Protein AF-A0A970EM07-F1 (afdb_monomer)

Radius of gyration: 40.4 Å; Cα contacts (8 Å, |Δi|>4): 11; chains: 1; bounding box: 69×32×127 Å

Structure (mmCIF, N/CA/C/O backbone):
data_AF-A0A970EM07-F1
#
_entry.id   AF-A0A970EM07-F1
#
loop_
_atom_site.group_PDB
_atom_site.id
_atom_site.type_symbol
_atom_site.label_atom_id
_atom_site.label_alt_id
_atom_site.label_comp_id
_atom_site.label_asym_id
_atom_site.label_entity_id
_atom_site.label_seq_id
_atom_site.pdbx_PDB_ins_code
_atom_site.Cartn_x
_atom_site.Cartn_y
_atom_site.Cartn_z
_atom_site.occupancy
_atom_site.B_iso_or_equiv
_atom_site.auth_seq_id
_atom_site.auth_comp_id
_atom_site.auth_asym_id
_atom_site.auth_atom_id
_atom_site.pdbx_PDB_model_num
ATOM 1 N N . MET A 1 1 ? 12.666 -2.700 -68.287 1.00 43.41 1 MET A N 1
ATOM 2 C CA . MET A 1 1 ? 13.066 -1.503 -67.515 1.00 43.41 1 MET A CA 1
ATOM 3 C C . MET A 1 1 ? 12.905 -1.788 -66.021 1.00 43.41 1 MET A C 1
ATOM 5 O O . MET A 1 1 ? 11.806 -2.100 -65.591 1.00 43.41 1 MET A O 1
ATOM 9 N N . ASN A 1 2 ? 14.013 -1.717 -65.275 1.00 44.91 2 ASN A N 1
ATOM 10 C CA . ASN A 1 2 ? 14.147 -1.540 -63.816 1.00 44.91 2 ASN A CA 1
ATOM 11 C C . ASN A 1 2 ? 13.583 -2.604 -62.848 1.00 44.91 2 ASN A C 1
ATOM 13 O O . ASN A 1 2 ? 12.521 -2.443 -62.251 1.00 44.91 2 ASN A O 1
ATOM 17 N N . ALA A 1 3 ? 14.3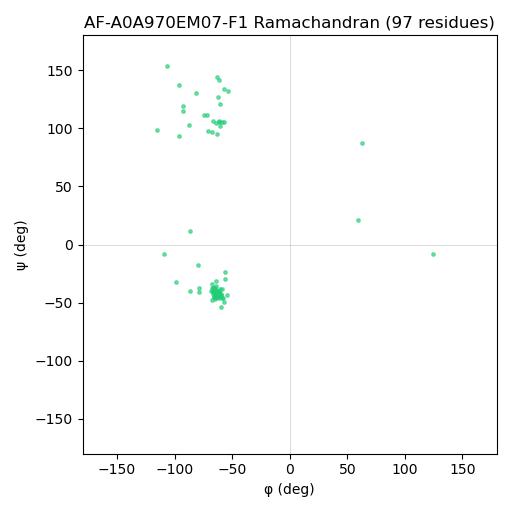99 -3.622 -62.551 1.00 54.88 3 ALA A N 1
ATOM 18 C CA . ALA A 1 3 ? 14.238 -4.447 -61.355 1.00 54.88 3 ALA A CA 1
ATOM 19 C C . ALA A 1 3 ? 14.704 -3.668 -60.107 1.00 54.88 3 ALA A C 1
ATOM 21 O O . ALA A 1 3 ? 15.895 -3.400 -59.930 1.00 54.88 3 ALA A O 1
ATOM 22 N N . LYS A 1 4 ? 13.767 -3.302 -59.221 1.00 60.72 4 LYS A N 1
ATOM 23 C CA . LYS A 1 4 ? 14.075 -2.744 -57.892 1.00 60.72 4 LYS A CA 1
ATOM 24 C C . LYS A 1 4 ? 14.912 -3.756 -57.101 1.00 60.72 4 LYS A C 1
ATOM 26 O O . LYS A 1 4 ? 14.387 -4.750 -56.600 1.00 60.72 4 LYS A O 1
ATOM 31 N N . ARG A 1 5 ? 16.215 -3.490 -56.957 1.00 60.38 5 ARG A N 1
ATOM 32 C CA . ARG A 1 5 ? 17.106 -4.219 -56.040 1.00 60.38 5 ARG A CA 1
ATOM 33 C C . ARG A 1 5 ? 16.545 -4.122 -54.620 1.00 60.38 5 ARG A C 1
ATOM 35 O O . ARG A 1 5 ? 16.656 -3.082 -53.972 1.00 60.38 5 ARG A O 1
ATOM 42 N N . ARG A 1 6 ? 15.956 -5.213 -54.124 1.00 62.09 6 ARG A N 1
ATOM 43 C CA . ARG A 1 6 ? 15.592 -5.359 -52.711 1.00 62.09 6 ARG A CA 1
ATOM 44 C C . ARG A 1 6 ? 16.889 -5.345 -51.899 1.00 62.09 6 ARG A C 1
ATOM 46 O O . ARG A 1 6 ? 17.650 -6.310 -51.926 1.00 62.09 6 ARG A O 1
ATOM 53 N N . ARG A 1 7 ? 17.183 -4.228 -51.225 1.00 61.22 7 ARG A N 1
ATOM 54 C CA . ARG A 1 7 ? 18.309 -4.137 -50.286 1.00 61.22 7 ARG A CA 1
ATOM 55 C C . ARG A 1 7 ? 18.055 -5.138 -49.163 1.00 61.22 7 ARG A C 1
ATOM 57 O O . ARG A 1 7 ? 17.184 -4.930 -48.326 1.00 61.22 7 ARG A O 1
ATOM 64 N N . ARG A 1 8 ? 18.802 -6.241 -49.167 1.00 60.94 8 ARG A N 1
ATOM 65 C CA . ARG A 1 8 ? 18.810 -7.219 -48.080 1.00 60.94 8 ARG A CA 1
ATOM 66 C C . ARG A 1 8 ? 19.450 -6.531 -46.874 1.00 60.94 8 ARG A C 1
ATOM 68 O O . ARG A 1 8 ? 20.671 -6.418 -46.811 1.00 60.94 8 ARG A O 1
ATOM 75 N N . PHE A 1 9 ? 18.627 -5.998 -45.972 1.00 61.59 9 PHE A N 1
ATOM 76 C CA . PHE A 1 9 ? 19.075 -5.470 -44.685 1.00 61.59 9 PHE A CA 1
ATOM 77 C C . PHE A 1 9 ? 19.735 -6.626 -43.927 1.00 61.59 9 PHE A C 1
ATOM 79 O O . PHE A 1 9 ? 19.059 -7.527 -43.440 1.00 61.59 9 PHE A O 1
ATOM 86 N N . ARG A 1 10 ? 21.069 -6.655 -43.903 1.00 74.69 10 ARG A N 1
ATOM 87 C CA . ARG A 1 10 ? 21.841 -7.546 -43.035 1.00 74.69 10 ARG A CA 1
ATOM 88 C C . ARG A 1 10 ? 22.185 -6.711 -41.805 1.00 74.69 10 ARG A C 1
ATOM 90 O O . ARG A 1 10 ? 23.134 -5.927 -41.889 1.00 74.69 10 ARG A O 1
ATOM 97 N N . PRO A 1 11 ? 21.382 -6.759 -40.724 1.00 71.81 11 PRO A N 1
ATOM 98 C CA . PRO A 1 11 ? 21.716 -6.014 -39.522 1.00 71.81 11 PRO A CA 1
ATOM 99 C C . PRO A 1 11 ? 23.100 -6.462 -39.060 1.00 71.81 11 PRO A C 1
ATOM 101 O O . PRO A 1 11 ? 23.417 -7.653 -39.060 1.00 71.81 11 PRO A O 1
ATOM 104 N N . LYS A 1 12 ? 23.953 -5.496 -38.725 1.00 83.31 12 LYS A N 1
ATOM 105 C CA . LYS A 1 12 ?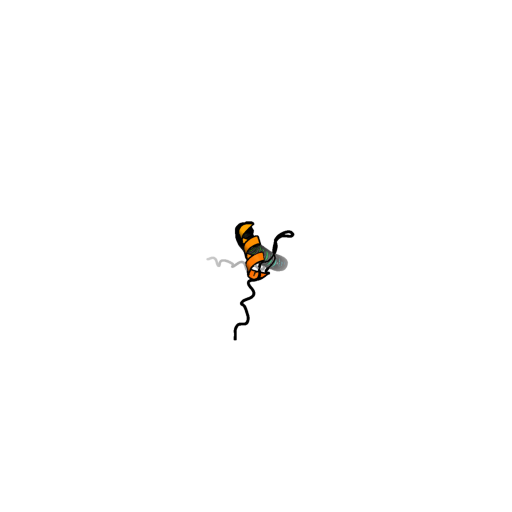 25.261 -5.803 -38.149 1.00 83.31 12 LYS A CA 1
A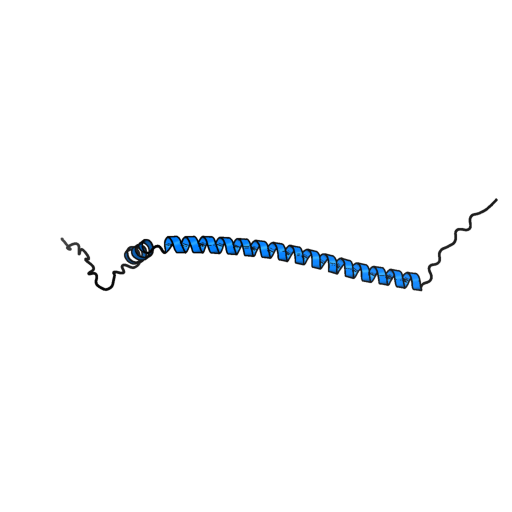TOM 106 C C . LYS A 1 12 ? 25.020 -6.553 -36.826 1.00 83.31 12 LYS A C 1
ATOM 108 O O . LYS A 1 12 ? 24.094 -6.176 -36.107 1.00 83.31 12 LYS A O 1
ATOM 113 N N . PRO A 1 13 ? 25.820 -7.574 -36.479 1.00 84.44 13 PRO A N 1
ATOM 114 C CA . PRO A 1 13 ? 25.559 -8.428 -35.314 1.00 84.44 13 PRO A CA 1
ATOM 115 C C . PRO A 1 13 ? 25.442 -7.642 -33.996 1.00 84.44 13 PRO A C 1
ATOM 117 O O . PRO A 1 13 ? 24.647 -8.007 -33.137 1.00 84.44 13 PRO A O 1
ATOM 120 N N . TRP A 1 14 ? 26.130 -6.502 -33.871 1.00 89.81 14 TRP A N 1
ATOM 121 C CA . TRP A 1 14 ? 26.011 -5.616 -32.708 1.00 89.81 14 TRP A CA 1
ATOM 122 C C . TRP A 1 14 ? 24.612 -5.003 -32.533 1.00 89.81 14 TRP A C 1
ATOM 124 O O . TRP A 1 14 ? 24.183 -4.797 -31.405 1.00 89.81 14 TRP A O 1
ATOM 134 N N . VAL A 1 15 ? 23.868 -4.757 -33.619 1.00 92.81 15 VAL A N 1
ATOM 135 C CA . VAL A 1 15 ? 22.496 -4.221 -33.547 1.00 92.81 15 VAL A CA 1
ATOM 136 C C . VAL A 1 15 ? 21.565 -5.250 -32.915 1.00 92.81 15 VAL A C 1
ATOM 138 O O . VAL A 1 15 ? 20.740 -4.902 -32.079 1.00 92.81 15 VAL A O 1
ATOM 141 N N . VAL A 1 16 ? 21.735 -6.528 -33.263 1.00 91.44 16 VAL A N 1
AT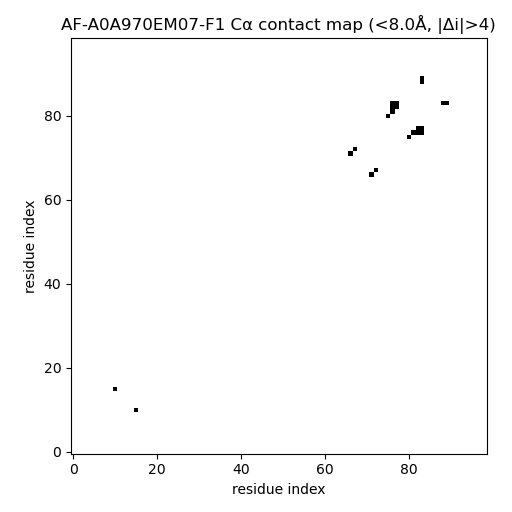OM 142 C CA . VAL A 1 16 ? 20.951 -7.623 -32.677 1.00 91.44 16 VAL A CA 1
ATOM 143 C C . VAL A 1 16 ? 21.236 -7.739 -31.179 1.00 91.44 16 VAL A C 1
ATOM 145 O O . VAL A 1 16 ? 20.301 -7.845 -30.393 1.00 91.44 16 VAL A O 1
ATOM 148 N N . 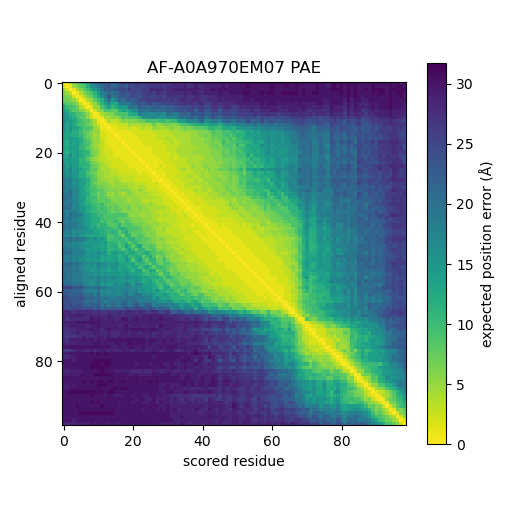ILE A 1 17 ? 22.507 -7.640 -30.775 1.00 93.50 17 ILE A N 1
ATOM 149 C CA . ILE A 1 17 ? 22.908 -7.672 -29.360 1.00 93.50 17 ILE A CA 1
ATOM 150 C C . ILE A 1 17 ? 22.281 -6.506 -28.582 1.00 93.50 17 ILE A C 1
ATOM 152 O O . ILE A 1 17 ? 21.706 -6.722 -27.517 1.00 93.50 17 ILE A O 1
ATOM 156 N N . VAL A 1 18 ? 22.326 -5.284 -29.123 1.00 95.31 18 VAL A N 1
ATOM 157 C CA . VAL A 1 18 ? 21.713 -4.105 -28.487 1.00 95.31 18 VAL A CA 1
ATOM 158 C C . VAL A 1 18 ? 20.193 -4.250 -28.384 1.00 95.31 18 VAL A C 1
ATOM 160 O O . VAL A 1 18 ? 19.626 -3.946 -27.337 1.00 95.31 18 VAL A O 1
ATOM 163 N N . CYS A 1 19 ? 19.525 -4.761 -29.422 1.00 94.88 19 CYS A N 1
ATOM 164 C CA . CYS A 1 19 ? 18.087 -5.024 -29.370 1.00 94.88 19 CYS A CA 1
ATOM 165 C C . CYS A 1 19 ? 17.731 -6.062 -28.298 1.00 94.88 19 CYS A C 1
ATOM 167 O O . CYS A 1 19 ? 16.780 -5.852 -27.549 1.00 94.88 19 CYS A O 1
ATOM 169 N N . LEU A 1 20 ? 18.498 -7.151 -28.185 1.00 94.94 20 LEU A N 1
ATOM 170 C CA . LEU A 1 20 ? 18.284 -8.163 -27.146 1.00 94.94 20 LEU A CA 1
ATOM 171 C C . LEU A 1 20 ? 18.486 -7.586 -25.741 1.00 94.94 20 LEU A C 1
ATOM 173 O O . LEU A 1 20 ? 17.672 -7.847 -24.857 1.00 94.94 20 LEU A O 1
ATOM 177 N N . LEU A 1 21 ? 19.513 -6.753 -25.547 1.00 96.12 21 LEU A N 1
ATOM 178 C CA . LEU A 1 21 ? 19.751 -6.069 -24.277 1.00 96.12 21 LEU A CA 1
ATOM 179 C C . LEU A 1 21 ? 18.593 -5.122 -23.923 1.00 96.12 21 LEU A C 1
ATOM 181 O O . LEU A 1 21 ? 18.106 -5.139 -22.795 1.00 96.12 21 LEU A O 1
ATOM 185 N N . ALA A 1 22 ? 18.110 -4.341 -24.891 1.00 95.94 22 ALA A N 1
ATOM 186 C CA . ALA A 1 22 ? 16.984 -3.430 -24.696 1.00 95.94 22 ALA A CA 1
ATOM 187 C C . ALA A 1 22 ? 15.690 -4.180 -24.341 1.00 95.94 22 ALA A C 1
ATOM 189 O O . ALA A 1 22 ? 14.973 -3.768 -23.431 1.00 95.94 22 ALA A O 1
ATOM 190 N N . ILE A 1 23 ? 15.419 -5.309 -25.004 1.00 96.19 23 ILE A N 1
ATOM 191 C CA . ILE A 1 23 ? 14.277 -6.178 -24.683 1.00 96.19 23 ILE A CA 1
ATOM 192 C C . ILE A 1 23 ? 14.419 -6.740 -23.266 1.00 96.19 23 ILE A C 1
ATOM 194 O O . ILE A 1 23 ? 13.465 -6.704 -22.492 1.00 96.19 23 ILE A O 1
ATOM 198 N N . TRP A 1 24 ? 15.609 -7.217 -22.895 1.00 95.44 24 TRP A N 1
ATOM 199 C CA . TRP A 1 24 ? 15.858 -7.776 -21.568 1.00 95.44 24 TRP A CA 1
ATOM 200 C C . TRP A 1 24 ? 15.664 -6.744 -20.445 1.00 95.44 24 TRP A C 1
ATOM 202 O O . TRP A 1 24 ? 15.016 -7.040 -19.436 1.00 95.44 24 TRP A O 1
ATOM 212 N N . ILE A 1 25 ? 16.155 -5.516 -20.639 1.00 95.56 25 ILE A N 1
ATOM 213 C CA . ILE A 1 25 ? 15.940 -4.399 -19.707 1.00 95.56 25 ILE A CA 1
ATOM 214 C C . ILE A 1 25 ? 14.455 -4.020 -19.661 1.00 95.56 25 ILE A C 1
ATOM 216 O O . ILE A 1 25 ? 13.896 -3.869 -18.575 1.00 95.56 25 ILE A O 1
ATOM 220 N N . GLY A 1 26 ? 13.796 -3.921 -20.819 1.00 95.38 26 GLY A N 1
ATOM 221 C CA . GLY A 1 26 ? 12.376 -3.584 -20.918 1.00 95.38 26 GLY A CA 1
ATOM 222 C C . GLY A 1 26 ? 11.475 -4.578 -20.184 1.00 95.38 26 GLY A C 1
ATOM 223 O O . GLY A 1 26 ? 10.591 -4.165 -19.436 1.00 95.38 26 GLY A O 1
ATOM 224 N N . LEU A 1 27 ? 11.736 -5.882 -20.318 1.00 94.38 27 LEU A N 1
ATOM 225 C CA . LEU A 1 27 ? 10.992 -6.929 -19.608 1.00 94.38 27 LEU A CA 1
ATOM 226 C C . LEU A 1 27 ? 11.199 -6.855 -18.090 1.00 94.38 27 LEU A C 1
ATOM 228 O O . LEU A 1 27 ? 10.236 -6.980 -17.331 1.00 94.38 27 LEU A O 1
ATOM 232 N N . ASN A 1 28 ? 12.431 -6.607 -17.635 1.00 93.44 28 ASN A N 1
ATOM 233 C CA . ASN A 1 28 ? 12.709 -6.401 -16.211 1.00 93.44 28 ASN A CA 1
ATOM 234 C C . ASN A 1 28 ? 11.981 -5.168 -15.667 1.00 93.44 28 ASN A C 1
ATOM 236 O O . ASN A 1 28 ? 11.368 -5.229 -14.598 1.00 93.44 28 ASN A O 1
ATOM 240 N N . PHE A 1 29 ? 12.006 -4.062 -16.410 1.00 93.69 29 PHE A N 1
ATOM 241 C CA . PHE A 1 29 ? 11.327 -2.834 -16.016 1.00 93.69 29 PHE A CA 1
ATOM 242 C C . PHE A 1 29 ? 9.807 -3.018 -15.956 1.00 93.69 29 PHE A C 1
ATOM 244 O O . PHE A 1 29 ? 9.194 -2.661 -14.952 1.00 93.69 29 PHE A O 1
ATOM 251 N N . ALA A 1 30 ? 9.209 -3.656 -16.965 1.00 90.44 30 ALA A N 1
ATOM 252 C CA . ALA A 1 30 ? 7.779 -3.959 -16.992 1.00 90.44 30 ALA A CA 1
ATOM 253 C C . ALA A 1 30 ? 7.354 -4.839 -15.805 1.00 90.44 30 ALA A C 1
ATOM 255 O O . ALA A 1 30 ? 6.367 -4.541 -15.131 1.00 90.44 30 ALA A O 1
ATOM 256 N N . ARG A 1 31 ? 8.135 -5.882 -15.489 1.00 90.19 31 ARG A N 1
ATOM 257 C CA . ARG A 1 31 ? 7.871 -6.756 -14.335 1.00 90.19 31 ARG A CA 1
ATOM 258 C C . ARG A 1 31 ? 7.939 -5.995 -13.009 1.00 90.19 31 ARG A C 1
ATOM 260 O O . ARG A 1 31 ? 7.082 -6.184 -12.148 1.00 90.19 31 ARG A O 1
ATOM 267 N N . ASN A 1 32 ? 8.938 -5.129 -12.844 1.00 88.06 32 ASN A N 1
ATOM 268 C CA . ASN A 1 32 ? 9.084 -4.309 -11.641 1.00 88.06 32 ASN A CA 1
ATOM 269 C C . ASN A 1 32 ? 7.957 -3.274 -11.509 1.00 88.06 32 ASN A C 1
ATOM 271 O O . ASN A 1 32 ? 7.422 -3.095 -10.416 1.00 88.06 32 ASN A O 1
ATOM 275 N N . ALA A 1 33 ? 7.559 -2.636 -12.612 1.00 88.31 33 ALA A N 1
ATOM 276 C CA . ALA A 1 33 ? 6.446 -1.691 -12.636 1.00 88.31 33 ALA A CA 1
ATOM 277 C C . ALA A 1 33 ? 5.123 -2.366 -12.244 1.00 88.31 33 ALA A C 1
ATOM 279 O O . ALA A 1 33 ? 4.390 -1.839 -11.409 1.00 88.31 33 ALA A O 1
ATOM 280 N N . TYR A 1 34 ? 4.859 -3.564 -12.773 1.00 88.88 34 TYR A N 1
ATOM 281 C CA . TYR A 1 34 ? 3.665 -4.335 -12.432 1.00 88.88 34 TYR A CA 1
ATOM 282 C C . TYR A 1 34 ? 3.629 -4.737 -10.950 1.00 88.88 34 TYR A C 1
ATOM 284 O O . TYR A 1 34 ? 2.612 -4.549 -10.285 1.00 88.88 34 TYR A O 1
ATOM 292 N N . ARG A 1 35 ? 4.756 -5.204 -10.394 1.00 87.56 35 ARG A N 1
ATOM 293 C CA . ARG A 1 35 ? 4.853 -5.533 -8.962 1.00 87.56 35 ARG A CA 1
ATOM 294 C C . ARG A 1 35 ? 4.616 -4.308 -8.074 1.00 87.56 35 ARG A C 1
ATOM 296 O O . ARG A 1 35 ? 3.896 -4.402 -7.088 1.00 87.56 35 ARG A O 1
ATOM 303 N N . ASN A 1 36 ? 5.175 -3.155 -8.438 1.00 88.69 36 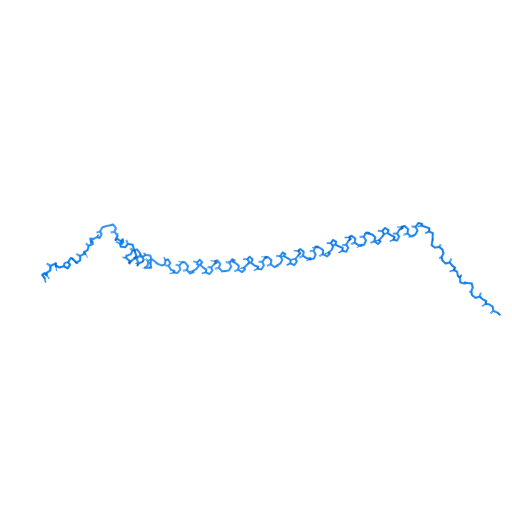ASN A N 1
ATOM 304 C CA . ASN A 1 36 ? 4.944 -1.910 -7.702 1.00 88.69 36 ASN A CA 1
ATOM 305 C C . ASN A 1 36 ? 3.481 -1.461 -7.757 1.00 88.69 36 ASN A C 1
ATOM 307 O O . ASN A 1 36 ? 2.978 -0.913 -6.780 1.00 88.69 36 ASN A O 1
ATOM 311 N N . TYR A 1 37 ? 2.799 -1.681 -8.882 1.00 90.38 37 TYR A N 1
ATOM 312 C CA . TYR A 1 37 ? 1.374 -1.391 -8.991 1.00 90.38 37 TYR A CA 1
ATOM 313 C C . TYR A 1 37 ? 0.546 -2.291 -8.066 1.00 90.38 37 TYR A C 1
ATOM 315 O O . TYR A 1 37 ? -0.269 -1.779 -7.304 1.00 90.38 37 TYR A O 1
ATOM 323 N N . GLN A 1 38 ? 0.807 -3.603 -8.061 1.00 89.50 38 GLN A N 1
ATOM 324 C CA . GLN A 1 38 ? 0.121 -4.536 -7.159 1.00 89.50 38 GLN A CA 1
ATOM 325 C C . GLN A 1 38 ? 0.321 -4.171 -5.683 1.00 89.50 38 GLN A C 1
ATOM 327 O O . GLN A 1 38 ? -0.655 -4.076 -4.947 1.00 89.50 38 GLN A O 1
ATOM 332 N N . LEU A 1 39 ? 1.560 -3.872 -5.279 1.00 85.81 39 LEU A N 1
ATOM 333 C CA . LEU A 1 39 ? 1.865 -3.458 -3.906 1.00 85.81 39 LEU A CA 1
ATOM 334 C C . LEU A 1 39 ? 1.104 -2.191 -3.498 1.00 85.81 39 LEU A C 1
ATOM 336 O O . LEU A 1 39 ? 0.642 -2.088 -2.368 1.00 85.81 39 LEU A O 1
ATOM 340 N N . ARG A 1 40 ? 0.941 -1.220 -4.406 1.00 89.44 40 ARG A N 1
ATOM 341 C CA . ARG A 1 40 ? 0.161 -0.005 -4.117 1.00 89.44 40 ARG A CA 1
ATOM 342 C C . ARG A 1 40 ? -1.312 -0.312 -3.873 1.00 89.44 40 ARG A C 1
ATOM 344 O O . ARG A 1 40 ? -1.886 0.248 -2.946 1.00 89.44 40 ARG A O 1
ATOM 351 N N . VAL A 1 41 ? -1.899 -1.192 -4.682 1.00 92.00 41 VAL A N 1
ATOM 352 C CA . VAL A 1 41 ? -3.297 -1.614 -4.514 1.00 92.00 41 VAL A CA 1
ATOM 353 C C . VAL A 1 41 ? -3.484 -2.352 -3.187 1.00 92.00 41 VAL A C 1
ATOM 355 O O . VAL A 1 41 ? -4.446 -2.084 -2.473 1.00 92.00 41 VAL A O 1
ATOM 358 N N . GLU A 1 42 ? -2.544 -3.227 -2.831 1.00 90.88 42 GLU A N 1
ATOM 359 C CA . GLU A 1 42 ? -2.568 -3.974 -1.570 1.00 90.88 42 GLU A CA 1
ATOM 360 C C . GLU A 1 42 ? -2.469 -3.047 -0.349 1.00 90.88 42 GLU A C 1
ATOM 362 O O . GLU A 1 42 ? -3.260 -3.164 0.590 1.00 90.88 42 GLU A O 1
ATOM 367 N N . ILE A 1 43 ? -1.573 -2.055 -0.395 1.00 92.06 43 ILE A N 1
ATOM 368 C CA . ILE A 1 43 ? -1.466 -1.021 0.644 1.00 92.06 43 ILE A CA 1
ATOM 369 C C . ILE A 1 43 ? -2.792 -0.270 0.796 1.00 92.06 43 ILE A C 1
ATOM 371 O O . ILE A 1 43 ? -3.260 -0.084 1.916 1.00 92.06 43 ILE A O 1
ATOM 375 N N . GLU A 1 44 ? -3.423 0.132 -0.308 1.00 92.88 44 GLU A N 1
ATOM 376 C CA . GLU A 1 44 ? -4.700 0.848 -0.259 1.00 92.88 44 GLU A CA 1
ATOM 377 C C . GLU A 1 44 ? -5.824 -0.026 0.325 1.00 92.88 44 GLU A C 1
ATOM 379 O O . GLU A 1 44 ? -6.654 0.460 1.096 1.00 92.88 44 GLU A O 1
ATOM 384 N N . SER A 1 45 ? -5.864 -1.325 0.003 1.00 92.69 45 SER A N 1
ATOM 385 C CA . SER A 1 45 ? -6.829 -2.243 0.624 1.00 92.69 45 SER A CA 1
ATOM 386 C C . SER A 1 45 ? -6.599 -2.416 2.122 1.00 92.69 45 SER A C 1
ATOM 388 O O . SER A 1 45 ? -7.557 -2.304 2.883 1.00 92.69 45 SER A O 1
ATOM 390 N N . LEU A 1 46 ? -5.349 -2.607 2.551 1.00 90.12 46 LEU A N 1
ATOM 391 C CA . LEU A 1 46 ? -5.009 -2.776 3.965 1.00 90.12 46 LEU A CA 1
ATOM 392 C C . LEU A 1 46 ? -5.309 -1.506 4.765 1.00 90.12 46 LEU A C 1
ATOM 394 O O . LEU A 1 46 ? -5.847 -1.579 5.863 1.00 90.12 46 LEU A O 1
ATOM 398 N N . GLN A 1 47 ? -5.034 -0.328 4.203 1.00 92.06 47 GLN A N 1
ATOM 399 C CA . GLN A 1 47 ? -5.382 0.945 4.839 1.00 92.06 47 GLN A CA 1
ATOM 400 C C . GLN A 1 47 ? -6.893 1.109 5.022 1.00 92.06 47 GLN A C 1
ATOM 402 O O . GLN A 1 47 ? -7.335 1.571 6.074 1.00 92.06 47 GLN A O 1
ATOM 407 N N . ARG A 1 48 ? -7.699 0.705 4.032 1.00 91.88 48 ARG A N 1
ATOM 408 C CA . ARG A 1 48 ? -9.164 0.700 4.168 1.00 91.88 48 ARG A CA 1
ATOM 409 C C . ARG A 1 48 ? -9.635 -0.264 5.251 1.00 91.88 48 ARG A C 1
ATOM 411 O O . ARG A 1 48 ? -10.557 0.067 5.992 1.00 91.88 48 ARG A O 1
ATOM 418 N N . GLU A 1 49 ? -9.012 -1.431 5.345 1.00 89.00 49 GLU A N 1
ATOM 419 C CA . GLU A 1 49 ? -9.340 -2.420 6.368 1.00 89.00 49 GLU A CA 1
ATOM 420 C C . GLU A 1 49 ? -9.000 -1.914 7.774 1.00 89.00 49 GLU A C 1
ATOM 422 O O . GLU A 1 49 ? -9.853 -1.975 8.659 1.00 89.00 49 GLU A O 1
ATOM 427 N N . ILE A 1 50 ? -7.821 -1.309 7.956 1.00 92.25 50 ILE A N 1
ATOM 428 C CA . ILE A 1 50 ? -7.427 -0.657 9.212 1.00 92.25 50 ILE A CA 1
ATOM 429 C C . ILE A 1 50 ? -8.441 0.426 9.590 1.00 92.25 50 ILE A C 1
ATOM 431 O O . ILE A 1 50 ? -8.952 0.409 10.704 1.00 92.25 50 ILE A O 1
ATOM 435 N N . ALA A 1 51 ? -8.805 1.314 8.661 1.00 91.94 51 ALA A N 1
ATOM 436 C CA . ALA A 1 51 ? -9.781 2.369 8.934 1.00 91.94 51 ALA A CA 1
ATOM 437 C C . ALA A 1 51 ? -11.157 1.808 9.343 1.00 91.94 51 ALA A C 1
ATOM 439 O O . ALA A 1 51 ? -11.817 2.348 10.233 1.00 91.94 51 ALA A O 1
ATOM 440 N N . ALA A 1 52 ? -11.592 0.705 8.727 1.00 92.00 52 ALA A N 1
ATOM 441 C CA . ALA A 1 52 ? -12.834 0.033 9.099 1.00 92.00 52 ALA A CA 1
ATOM 442 C C . ALA A 1 52 ? -12.750 -0.617 10.491 1.00 92.00 52 ALA A C 1
ATOM 444 O O . ALA A 1 52 ? -13.712 -0.550 11.259 1.00 92.00 52 ALA A O 1
ATOM 445 N N . MET A 1 53 ? -11.611 -1.227 10.828 1.00 82.69 53 MET A N 1
ATOM 446 C CA . MET A 1 53 ? -11.369 -1.795 12.156 1.00 82.69 53 MET A CA 1
ATOM 447 C C . MET A 1 53 ? -11.299 -0.712 13.234 1.00 82.69 53 MET A C 1
ATOM 449 O O . MET A 1 53 ? -11.916 -0.873 14.281 1.00 82.69 53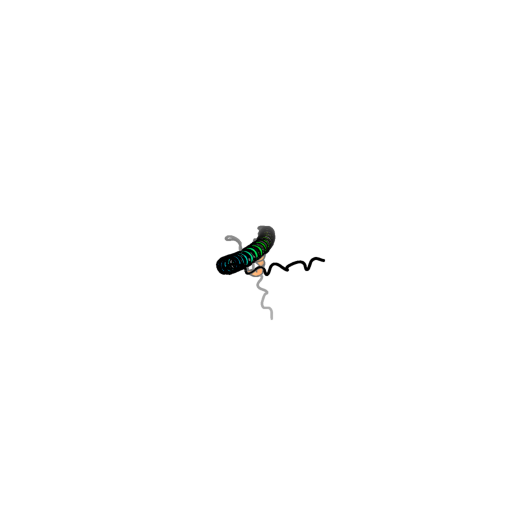 MET A O 1
ATOM 453 N N . GLU A 1 54 ? -10.622 0.405 12.975 1.00 88.00 54 GLU A N 1
ATOM 454 C CA . GLU A 1 54 ? -10.560 1.545 13.894 1.00 88.00 54 GLU A CA 1
ATOM 455 C C . GLU A 1 54 ? -11.946 2.137 14.154 1.00 88.00 54 GLU A C 1
ATOM 457 O O . GLU A 1 54 ? -12.276 2.448 15.297 1.00 88.00 54 GLU A O 1
ATOM 462 N N . LEU A 1 55 ? -12.781 2.257 13.118 1.00 91.25 55 LEU A N 1
ATOM 463 C CA . LEU A 1 55 ? -14.155 2.727 13.279 1.00 91.25 55 LEU A CA 1
ATOM 464 C C . LEU A 1 55 ? -14.983 1.770 14.143 1.00 91.25 55 LEU A C 1
ATOM 466 O O . LEU A 1 55 ? -15.683 2.221 15.045 1.00 91.25 55 LEU A O 1
ATOM 470 N N . ARG A 1 56 ? -14.884 0.457 13.897 1.00 86.25 56 ARG A N 1
ATOM 471 C CA . ARG A 1 56 ? -15.557 -0.554 14.728 1.00 86.25 56 ARG A CA 1
ATOM 472 C C . ARG A 1 56 ? -15.070 -0.510 16.166 1.00 86.25 56 ARG A C 1
ATOM 474 O O . ARG A 1 56 ? -15.880 -0.601 17.076 1.00 86.25 56 ARG A O 1
ATOM 481 N N . ASN A 1 57 ? -13.765 -0.353 16.369 1.00 84.69 57 ASN A N 1
ATOM 482 C CA . ASN A 1 57 ? -13.203 -0.274 17.706 1.00 84.69 57 ASN A CA 1
ATOM 483 C C . ASN A 1 57 ? -13.729 0.962 18.449 1.00 84.69 57 ASN A C 1
ATOM 485 O O . ASN A 1 57 ? -14.194 0.833 19.571 1.00 84.69 57 ASN A O 1
ATOM 489 N N . LYS A 1 58 ? -13.789 2.127 17.790 1.00 87.81 58 LYS A N 1
ATOM 490 C CA . LYS A 1 58 ? -14.410 3.332 18.368 1.00 87.81 58 LYS A CA 1
ATOM 491 C C . LYS A 1 58 ? -15.884 3.133 18.714 1.00 87.81 58 LYS A C 1
ATOM 493 O O . LYS A 1 58 ? -16.310 3.551 19.781 1.00 87.81 58 LYS A O 1
ATOM 498 N N . GLN A 1 59 ? -16.654 2.480 17.844 1.00 85.94 59 GLN A N 1
ATOM 499 C CA . GLN A 1 59 ? -18.061 2.166 18.123 1.00 85.94 59 GLN A CA 1
ATOM 500 C C . GLN A 1 59 ? -18.202 1.256 19.347 1.00 85.94 59 GLN A C 1
ATOM 502 O O . GLN A 1 59 ? -19.022 1.524 20.216 1.00 85.94 59 GLN A O 1
ATOM 507 N N . LEU A 1 60 ? -17.365 0.222 19.449 1.00 77.94 60 LEU A N 1
ATOM 508 C CA . LEU A 1 60 ? -17.345 -0.673 20.605 1.00 77.94 60 LEU A CA 1
ATOM 509 C C . LEU A 1 60 ? -16.888 0.044 21.880 1.00 77.94 60 LEU A C 1
ATOM 511 O O . LEU A 1 60 ? -17.431 -0.222 22.944 1.00 77.94 60 LEU A O 1
ATOM 515 N N . GLU A 1 61 ? -15.924 0.960 21.796 1.00 75.38 61 GLU A N 1
ATOM 516 C CA . GLU A 1 61 ? -15.497 1.791 22.927 1.00 75.38 61 GLU A CA 1
ATOM 517 C C . GLU A 1 61 ? -16.616 2.735 23.392 1.00 75.38 61 GLU A C 1
ATOM 519 O O . GLU A 1 61 ? -16.830 2.876 24.594 1.00 75.38 61 GLU A O 1
ATOM 524 N N . GLU A 1 62 ? -17.367 3.340 22.468 1.00 80.88 62 GLU A N 1
ATOM 525 C CA . GLU A 1 62 ? -18.545 4.160 22.782 1.00 80.88 62 GLU A CA 1
ATOM 526 C C . GLU A 1 62 ? -19.676 3.326 23.393 1.00 80.88 62 GLU A C 1
AT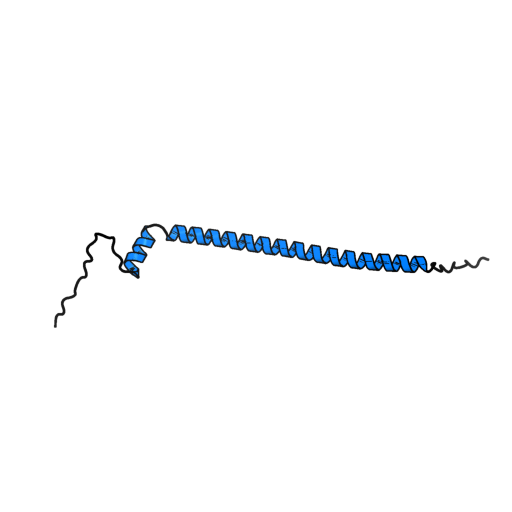OM 528 O O . GLU A 1 62 ? -20.307 3.754 24.361 1.00 80.88 62 GLU A O 1
ATOM 533 N N . GLU A 1 63 ? -19.916 2.119 22.877 1.00 75.44 63 GLU A N 1
ATOM 534 C CA . GLU A 1 63 ? -20.825 1.160 23.500 1.00 75.44 63 GLU A CA 1
ATOM 535 C C . GLU A 1 63 ? -20.340 0.832 24.915 1.00 75.44 63 GLU A C 1
ATOM 537 O O . GLU A 1 63 ? -21.063 1.080 25.870 1.00 75.44 63 GLU A O 1
ATOM 542 N N . ILE A 1 64 ? -19.093 0.409 25.112 1.00 71.19 64 ILE A N 1
ATOM 543 C CA . ILE A 1 64 ? -18.555 0.136 26.452 1.00 71.19 64 ILE A CA 1
ATOM 544 C C . ILE A 1 64 ? -18.713 1.351 27.376 1.00 71.19 64 ILE A C 1
ATOM 546 O O . ILE A 1 64 ? -19.149 1.180 28.510 1.00 71.19 64 ILE A O 1
ATOM 550 N N . ALA A 1 65 ? -18.432 2.569 26.913 1.00 68.62 65 ALA A N 1
ATOM 551 C CA . ALA A 1 65 ? -18.597 3.784 27.709 1.00 68.62 65 ALA A CA 1
ATOM 552 C C . ALA A 1 65 ? -20.064 4.042 28.100 1.00 68.62 65 ALA A C 1
ATOM 554 O O . ALA A 1 65 ? -20.344 4.408 29.242 1.00 68.62 65 ALA A O 1
ATOM 555 N N . ASN A 1 66 ? -21.010 3.798 27.190 1.00 64.75 66 ASN A N 1
ATOM 556 C CA . ASN A 1 66 ? -22.445 3.910 27.469 1.00 64.75 66 ASN A CA 1
ATOM 557 C C . ASN A 1 66 ? -22.919 2.845 28.478 1.00 64.75 66 ASN A C 1
ATOM 559 O O . ASN A 1 66 ? -23.734 3.132 29.361 1.00 64.75 66 ASN A O 1
ATOM 563 N N . TRP A 1 67 ? -22.378 1.628 28.387 1.00 57.41 67 TRP A N 1
ATOM 564 C CA . TRP A 1 67 ? -22.666 0.525 29.310 1.00 57.41 67 TRP A CA 1
ATOM 565 C C . TRP A 1 67 ? -21.891 0.640 30.634 1.00 57.41 67 TRP A C 1
ATOM 567 O O . TRP A 1 67 ? -22.285 0.033 31.618 1.00 57.41 67 TRP A O 1
ATOM 577 N N . GLN A 1 68 ? -20.825 1.440 30.702 1.00 53.59 68 GLN A N 1
ATOM 578 C CA . GLN A 1 68 ? -20.102 1.791 31.932 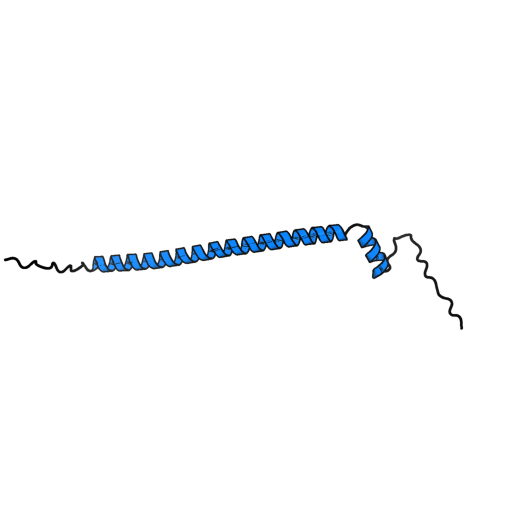1.00 53.59 68 GLN A CA 1
ATOM 579 C C . GLN A 1 68 ? -20.701 3.005 32.659 1.00 53.59 68 GLN A C 1
ATOM 581 O O . GLN A 1 68 ? -20.099 3.521 33.605 1.00 53.59 68 GLN A O 1
ATOM 586 N N . SER A 1 69 ? -21.901 3.452 32.273 1.00 56.38 69 SER A N 1
ATOM 587 C CA . SER A 1 69 ? -22.669 4.361 33.121 1.00 56.38 69 SER A CA 1
ATOM 588 C C . SER A 1 69 ? -22.804 3.737 34.527 1.00 56.38 69 SER A C 1
ATOM 590 O O . SER A 1 69 ? -23.081 2.541 34.652 1.00 56.38 69 SER A O 1
ATOM 592 N N . PRO A 1 70 ? -22.540 4.497 35.608 1.00 57.31 70 PRO A N 1
ATOM 593 C CA . PRO A 1 70 ? -22.335 3.959 36.960 1.00 57.31 70 PRO A CA 1
ATOM 594 C C . PRO A 1 70 ? -23.495 3.097 37.484 1.00 57.31 70 PRO A C 1
ATOM 596 O O . PRO A 1 70 ? -23.286 2.219 38.318 1.00 57.31 70 PRO A O 1
ATOM 599 N N . GLU A 1 71 ? -24.699 3.290 36.947 1.00 57.03 71 GLU A N 1
ATOM 600 C CA . GLU A 1 71 ? -25.891 2.498 37.253 1.00 57.03 71 GLU A CA 1
ATOM 601 C C . GLU A 1 71 ? -25.796 1.046 36.760 1.00 57.03 71 GLU A C 1
ATOM 603 O O . GLU A 1 71 ? -26.291 0.144 37.434 1.00 57.03 71 GLU A O 1
ATOM 608 N N . TYR A 1 72 ? -25.136 0.781 35.629 1.00 53.84 72 TYR A N 1
ATOM 609 C CA . TYR A 1 72 ? -25.009 -0.576 35.086 1.00 53.84 72 TYR A CA 1
ATOM 610 C C . TYR A 1 72 ? -23.935 -1.386 35.823 1.00 53.84 72 TYR A C 1
ATOM 612 O O . TYR A 1 72 ? -24.135 -2.563 36.111 1.00 53.84 72 TYR A O 1
ATOM 620 N N . VAL A 1 73 ? -22.825 -0.742 36.207 1.00 58.75 73 VAL A N 1
ATOM 621 C CA . VAL A 1 73 ? -21.779 -1.357 37.045 1.00 58.75 73 VAL A CA 1
ATOM 622 C C . VAL A 1 73 ? -22.327 -1.682 38.436 1.00 58.75 73 VAL A C 1
ATOM 624 O O . VAL A 1 73 ? -22.065 -2.760 38.967 1.00 58.75 73 VAL A O 1
ATOM 627 N N . GLU A 1 74 ? -23.132 -0.787 39.016 1.00 58.09 74 GLU A N 1
ATOM 628 C CA . GLU A 1 74 ? -23.786 -1.022 40.305 1.00 58.09 74 GLU A CA 1
ATOM 629 C C . GLU A 1 74 ? -24.843 -2.135 40.220 1.00 58.09 74 GLU A C 1
ATOM 631 O O . GLU A 1 74 ? -24.928 -2.963 41.129 1.00 58.09 74 GLU A O 1
ATOM 636 N N . ARG A 1 75 ? -25.596 -2.223 39.116 1.00 60.09 75 ARG A N 1
ATOM 637 C CA . ARG A 1 75 ? -26.531 -3.333 38.878 1.00 60.09 75 ARG A CA 1
ATOM 638 C C . ARG A 1 75 ? -25.827 -4.668 38.667 1.00 60.09 75 ARG A C 1
ATOM 640 O O . ARG A 1 75 ? -26.186 -5.619 39.347 1.00 60.09 75 ARG A O 1
ATOM 647 N N . ALA A 1 76 ? -24.800 -4.743 37.823 1.00 59.78 76 ALA A N 1
ATOM 648 C CA . ALA A 1 76 ? -24.035 -5.976 37.620 1.00 59.78 76 ALA A CA 1
ATOM 649 C C . ALA A 1 76 ? -23.351 -6.445 38.921 1.00 59.78 76 ALA A C 1
ATOM 651 O O . ALA A 1 76 ? -23.393 -7.626 39.260 1.00 59.78 76 ALA A O 1
ATOM 652 N N . ALA A 1 77 ? -22.804 -5.520 39.720 1.00 59.03 77 ALA A N 1
ATOM 653 C CA . ALA A 1 77 ? -22.214 -5.848 41.019 1.00 59.03 77 ALA A CA 1
ATOM 654 C C . ALA A 1 77 ? -23.245 -6.378 42.036 1.00 59.03 77 ALA A C 1
ATOM 656 O O . ALA A 1 77 ? -22.934 -7.301 42.792 1.00 59.03 77 ALA A O 1
ATOM 657 N N . ARG A 1 78 ? -24.468 -5.830 42.045 1.00 60.84 78 ARG A N 1
ATOM 658 C CA . ARG A 1 78 ? -25.551 -6.257 42.948 1.00 60.84 78 ARG A CA 1
ATOM 659 C C . ARG A 1 78 ? -26.246 -7.543 42.492 1.00 60.84 78 ARG A C 1
ATOM 661 O O . ARG A 1 78 ? -26.560 -8.377 43.334 1.00 60.84 78 ARG A O 1
ATOM 668 N N . GLU A 1 79 ? -26.503 -7.690 41.193 1.00 57.44 79 GLU A N 1
ATOM 669 C CA . GLU A 1 79 ? -27.306 -8.778 40.616 1.00 57.44 79 GLU A CA 1
ATOM 670 C C . GLU A 1 79 ? -26.463 -10.032 40.314 1.00 57.44 79 GLU A C 1
ATOM 672 O O . GLU A 1 79 ? -26.918 -11.139 40.595 1.00 57.44 79 GLU A O 1
ATOM 677 N N . GLU A 1 80 ? -25.233 -9.888 39.800 1.00 55.94 80 GLU A N 1
ATOM 678 C CA . GLU A 1 80 ? -24.399 -11.035 39.389 1.00 55.94 80 GLU A CA 1
ATOM 679 C C . GLU A 1 80 ? -23.361 -11.447 40.441 1.00 55.94 80 GLU A C 1
ATOM 681 O O . GLU A 1 80 ? -23.035 -12.627 40.562 1.00 55.94 80 GLU A O 1
ATOM 686 N N . LEU A 1 81 ? -22.838 -10.489 41.215 1.00 55.31 81 LEU A N 1
ATOM 687 C CA . LEU A 1 81 ? -21.767 -10.736 42.192 1.00 55.31 81 LEU A CA 1
ATOM 688 C C . LEU A 1 81 ? -22.230 -10.650 43.654 1.00 55.31 81 LEU A C 1
ATOM 690 O O . LEU A 1 81 ? -21.460 -10.989 44.552 1.00 55.31 81 LEU A O 1
ATOM 694 N N . GLY A 1 82 ? -23.466 -10.204 43.913 1.00 57.50 82 GLY A N 1
ATOM 695 C CA . GLY A 1 82 ? -24.009 -10.041 45.268 1.00 57.50 82 GLY A CA 1
ATOM 696 C C . GLY A 1 82 ? -23.209 -9.071 46.149 1.00 57.50 82 GLY A C 1
ATOM 697 O O . GLY A 1 82 ? -23.273 -9.152 47.377 1.00 57.50 82 GLY A O 1
ATOM 698 N N . LEU A 1 83 ? -22.418 -8.183 45.541 1.00 59.56 83 LEU A N 1
ATOM 699 C CA . LEU A 1 83 ? -21.537 -7.258 46.244 1.00 59.56 83 LEU A CA 1
ATOM 700 C C . LEU A 1 83 ? -22.333 -6.039 46.728 1.00 59.56 83 LEU A C 1
ATOM 702 O O . LEU A 1 83 ? -23.051 -5.397 45.961 1.00 59.56 83 LEU A O 1
ATOM 706 N N . VAL A 1 84 ? -22.174 -5.703 48.009 1.00 55.88 84 VAL A N 1
ATOM 707 C CA . VAL A 1 84 ? -22.752 -4.512 48.655 1.00 55.88 84 VAL A CA 1
ATOM 708 C C . VAL A 1 84 ? -21.667 -3.466 48.915 1.00 55.88 84 VAL A C 1
ATOM 710 O O . VAL A 1 84 ? -20.489 -3.809 49.058 1.00 55.88 84 VAL A O 1
ATOM 713 N N . LYS A 1 85 ? -22.032 -2.178 48.973 1.00 52.50 85 LYS A N 1
ATOM 714 C CA . LYS A 1 85 ? -21.060 -1.110 49.264 1.00 52.50 85 LYS A CA 1
ATOM 715 C C . LYS A 1 85 ? -20.474 -1.300 50.677 1.00 52.50 85 LYS A C 1
ATOM 717 O O . LYS A 1 85 ? -21.201 -1.714 51.584 1.00 52.50 85 LYS A O 1
ATOM 722 N N . PRO A 1 86 ? -19.180 -0.991 50.907 1.00 50.09 86 PRO A N 1
ATOM 723 C CA . PRO A 1 86 ? -18.578 -1.089 52.235 1.00 50.09 86 PRO A CA 1
ATOM 724 C C . PRO A 1 86 ? -19.299 -0.137 53.205 1.00 50.09 86 PRO A C 1
ATOM 726 O O . PRO A 1 86 ? -19.141 1.078 53.117 1.00 50.09 86 PRO A O 1
ATOM 729 N N . GLY A 1 87 ? -20.122 -0.700 54.098 1.00 59.34 87 GLY A N 1
ATOM 730 C CA . GLY A 1 87 ? -20.976 0.040 55.037 1.00 59.34 87 GLY A CA 1
ATOM 731 C C . GLY A 1 87 ? -22.478 -0.285 54.974 1.00 59.34 87 GLY A C 1
ATOM 732 O O . GLY A 1 87 ? -23.212 0.160 55.853 1.00 59.34 87 GLY A O 1
ATOM 733 N N . GLU A 1 88 ? -22.953 -1.068 53.998 1.00 54.81 88 GLU A N 1
ATOM 734 C CA . GLU A 1 88 ? -24.361 -1.497 53.896 1.00 54.81 88 GLU A CA 1
ATOM 735 C C . GLU A 1 88 ? -24.580 -2.899 54.504 1.00 54.81 88 GLU A C 1
ATOM 737 O O . GLU A 1 88 ? -23.773 -3.810 54.322 1.00 54.81 88 GLU A O 1
ATOM 742 N N . THR A 1 89 ? -25.670 -3.089 55.259 1.00 55.41 89 THR A N 1
ATOM 743 C CA . THR A 1 89 ? -26.004 -4.364 55.924 1.00 55.41 89 THR A CA 1
ATOM 744 C C . THR A 1 89 ? -26.908 -5.216 55.028 1.00 55.41 89 THR A C 1
ATOM 746 O O . THR A 1 89 ? -28.020 -4.806 54.699 1.00 55.41 89 THR A O 1
ATOM 749 N N . MET A 1 90 ? -26.450 -6.410 54.641 1.00 51.72 90 MET A N 1
ATOM 750 C CA . MET A 1 90 ? -27.218 -7.353 53.820 1.00 51.72 90 MET A CA 1
ATOM 751 C C . MET A 1 90 ? -28.364 -7.969 54.641 1.00 51.72 90 MET A C 1
ATOM 753 O O . MET A 1 90 ? -28.123 -8.754 55.556 1.00 51.72 90 MET A O 1
ATOM 757 N N . TYR A 1 91 ? -29.615 -7.631 54.315 1.00 55.75 91 TYR A N 1
ATOM 758 C CA . TYR A 1 91 ? -30.793 -8.304 54.871 1.00 55.75 91 TYR A CA 1
ATOM 759 C C . TYR A 1 91 ? -31.140 -9.519 54.011 1.00 55.75 91 TYR A C 1
ATOM 761 O O . TYR A 1 91 ? -31.718 -9.390 52.934 1.00 55.75 91 TYR A O 1
ATOM 769 N N . ILE A 1 92 ? -30.784 -10.708 54.492 1.00 59.50 92 ILE A N 1
ATOM 770 C CA . ILE A 1 92 ? -31.227 -11.972 53.904 1.00 59.50 92 ILE A CA 1
ATOM 771 C C . ILE A 1 92 ? -32.494 -12.381 54.655 1.00 59.50 92 ILE A C 1
ATOM 773 O O . ILE A 1 92 ? -32.447 -12.648 55.857 1.00 59.50 92 ILE A O 1
ATOM 777 N N . PHE A 1 93 ? -33.636 -12.412 53.970 1.00 58.72 93 PHE A N 1
ATOM 778 C CA . PHE A 1 93 ? -34.862 -12.950 54.551 1.00 58.72 93 PHE A CA 1
ATOM 779 C C . PHE A 1 93 ? -34.719 -14.470 54.661 1.00 58.72 93 PHE A C 1
ATOM 781 O O . PHE A 1 93 ? -34.914 -15.196 53.688 1.00 58.72 93 PHE A O 1
ATOM 788 N N . ALA A 1 94 ? -34.345 -14.957 55.844 1.00 57.28 94 ALA A N 1
ATOM 789 C CA . ALA A 1 94 ? -34.420 -16.375 56.155 1.00 57.28 94 ALA A CA 1
ATOM 790 C C . ALA A 1 94 ? -35.901 -16.766 56.187 1.00 57.28 94 ALA A C 1
ATOM 792 O O . ALA A 1 94 ? -36.637 -16.396 57.103 1.00 57.28 94 ALA A O 1
ATOM 793 N N . GLN A 1 95 ? -36.351 -17.474 55.153 1.00 63.59 95 GLN A N 1
ATOM 794 C CA . GLN A 1 95 ? -37.660 -18.106 55.160 1.00 63.59 95 GLN A CA 1
ATOM 795 C C . GLN A 1 95 ? -37.675 -19.098 56.335 1.00 63.59 95 GLN A C 1
ATOM 797 O O . GLN A 1 95 ? -36.788 -19.955 56.396 1.00 63.59 95 GLN A O 1
ATOM 802 N N . PRO A 1 96 ? -38.590 -18.962 57.313 1.00 61.06 96 PRO A N 1
ATOM 803 C CA . PRO A 1 96 ? -38.610 -19.864 58.450 1.00 61.06 96 PRO A CA 1
ATOM 804 C C . PRO A 1 96 ? -38.876 -21.278 57.938 1.00 61.06 96 PRO A C 1
ATOM 806 O O . PRO A 1 96 ? -39.832 -21.505 57.197 1.00 61.06 96 PRO A O 1
ATOM 809 N N . ALA A 1 97 ? -38.007 -22.214 58.320 1.00 58.94 97 ALA A N 1
ATOM 810 C CA . ALA A 1 97 ? -38.251 -23.636 58.154 1.00 58.94 97 ALA A CA 1
ATOM 811 C C . ALA A 1 97 ? -39.475 -23.994 59.009 1.00 58.94 97 ALA A C 1
ATOM 813 O O . ALA A 1 97 ? -39.362 -24.167 60.221 1.00 58.94 97 ALA A O 1
ATOM 814 N N . GLY A 1 98 ? -40.646 -23.993 58.380 1.00 59.91 98 GLY A N 1
ATOM 815 C CA . GLY A 1 98 ? -41.920 -24.352 58.984 1.00 59.91 98 GLY A CA 1
ATOM 816 C C . GLY A 1 98 ? -42.467 -25.606 58.318 1.00 59.91 98 GLY A C 1
ATOM 817 O O . GLY A 1 98 ? -43.019 -25.495 57.231 1.00 59.91 98 GLY A O 1
ATOM 818 N N . GLU A 1 99 ? -42.225 -26.727 59.005 1.00 45.19 99 GLU A N 1
ATOM 819 C CA . GLU A 1 99 ? -42.977 -28.001 59.087 1.00 45.19 99 GLU A CA 1
ATOM 820 C C . GLU A 1 99 ? -43.497 -28.686 57.811 1.00 45.19 99 GLU A C 1
ATOM 822 O O . GLU A 1 99 ? -44.443 -28.190 57.163 1.00 45.19 99 GLU A O 1
#

Foldseek 3Di:
DDDPPPPPPPDDVVVVVVVVVVVVVVVVVVVVVVVVVVVVVVVVVVVVVVVVVVVVVVVVVVVVVVCVPVVNVVCCCCPVVVDDDVPDDDDDPDDDPDD

Solvent-accessible surface area (backbone atoms only — not comparable to full-atom values): 6109 Å² total; per-residue (Å²): 136,83,84,81,78,78,78,78,82,73,76,55,72,67,58,56,53,51,52,53,51,51,51,54,52,49,53,52,50,51,53,52,52,52,52,54,51,52,52,51,53,50,52,54,52,52,53,52,50,50,54,51,50,52,52,50,48,52,51,51,50,52,48,50,56,64,58,58,38,69,69,47,53,52,44,48,36,44,74,76,65,68,54,70,64,97,88,64,84,86,83,76,85,76,76,77,91,75,133

Sequence (99 aa):
MNAKRRRRFRPKPWVVIVCLLAIWIGLNFARNAYRNYQLRVEIESLQREIAAMELRNKQLEEEIANWQSPEYVERAAREELGLVKPGETMYIFAQPAGE

Secondary structure (DSSP, 8-state):
------------HHHHHHHHHHHHHHHHHHHHHHHHHHHHHHHHHHHHHHHHHHHHHHHHHHHHHHHTSHHHHHHHHHHTS----TT------------

pLDDT: mean 74.83, std 16.67, range [43.41, 96.19]

Mean predicted aligned error: 16.72 Å